Protein AF-A0A1F0RPH3-F1 (afdb_monomer)

Mean predicted aligned error: 4.58 Å

Sequence (130 aa):
MSYPLRTTGLHGLLFLVVTVSFILPVVFGTGALLPVPVAVVLSVLLGGATLVDASYHAFSPAQRPTRGLRAISALGAVALIAGWLVWLKVFRTVDLASAAPYRIGTFLLAVGAVLCVFSIAIALTHRRVR

Foldseek 3Di:
DDLLVVLLVLLVQLLVLLCQQPVVCVVVVHHRNDPLVVSLVSLLVSLVVQLVSLPVCLPPPVCVVCNVLSVLSNLLSVLSNQLSVLCVVCVVPPVCCVPPSVVSSNVSSVSSSVSSVVSNVVSVVVVVVD

pLDDT: mean 89.48, std 9.51, range [54.38, 97.88]

Structure (mmCIF, N/CA/C/O backbone):
data_AF-A0A1F0RPH3-F1
#
_entry.id   AF-A0A1F0RPH3-F1
#
loop_
_atom_site.group_PDB
_atom_site.id
_atom_site.type_symbol
_atom_site.label_atom_id
_atom_site.label_alt_id
_atom_site.label_comp_id
_atom_site.label_asym_id
_atom_site.label_entity_id
_atom_site.label_seq_id
_atom_site.pdbx_PDB_ins_code
_atom_site.Cartn_x
_atom_site.Cartn_y
_atom_site.Cartn_z
_atom_site.occupancy
_atom_site.B_iso_or_equiv
_atom_site.auth_seq_id
_atom_site.auth_comp_id
_atom_site.auth_asym_id
_atom_site.auth_atom_id
_atom_site.pdbx_PDB_model_num
ATOM 1 N N . MET A 1 1 ? -16.589 -8.523 11.277 1.00 77.25 1 MET A N 1
ATOM 2 C CA . MET A 1 1 ? -15.105 -8.587 11.223 1.00 77.25 1 MET A CA 1
ATOM 3 C C . MET A 1 1 ? -14.528 -7.306 11.822 1.00 77.25 1 MET A C 1
ATOM 5 O O . MET A 1 1 ? -15.009 -6.242 11.450 1.00 77.25 1 MET A O 1
ATOM 9 N N . SER A 1 2 ? -13.572 -7.368 12.758 1.00 89.38 2 SER A N 1
ATOM 10 C CA . SER A 1 2 ? -12.978 -6.164 13.374 1.00 89.38 2 SER A CA 1
ATOM 11 C C . SER A 1 2 ? -12.026 -5.440 12.411 1.00 89.38 2 SER A C 1
ATOM 13 O O . SER A 1 2 ? -11.505 -6.059 11.484 1.00 89.38 2 SER A O 1
ATOM 15 N N . TYR A 1 3 ? -11.798 -4.137 12.623 1.00 90.69 3 TYR A N 1
ATOM 16 C CA . TYR A 1 3 ? -10.888 -3.344 11.782 1.00 90.69 3 TYR A CA 1
ATOM 17 C C . TYR A 1 3 ? -9.471 -3.945 11.703 1.00 90.69 3 TYR A C 1
ATOM 19 O O . TYR A 1 3 ? -9.035 -4.198 10.585 1.00 90.69 3 TYR A O 1
ATOM 27 N N . PRO A 1 4 ? -8.797 -4.316 12.817 1.00 92.31 4 PRO A N 1
ATOM 28 C CA . PRO A 1 4 ? -7.469 -4.931 12.741 1.00 92.31 4 PRO A CA 1
ATOM 29 C C . PRO A 1 4 ? -7.434 -6.180 11.855 1.00 92.31 4 PRO A C 1
ATOM 31 O O . PRO A 1 4 ? -6.515 -6.357 11.070 1.00 92.31 4 PRO A O 1
ATOM 34 N N . LEU A 1 5 ? -8.477 -7.013 11.911 1.00 92.94 5 LEU A N 1
ATOM 35 C CA . LEU A 1 5 ? -8.576 -8.230 11.106 1.00 92.94 5 LEU A CA 1
ATOM 36 C C . LEU A 1 5 ? -8.663 -7.913 9.605 1.00 92.94 5 LEU A C 1
ATOM 38 O O . LEU A 1 5 ? -7.964 -8.531 8.805 1.00 92.94 5 LEU A O 1
ATOM 42 N N . ARG A 1 6 ? -9.488 -6.926 9.226 1.00 94.50 6 ARG A N 1
ATOM 43 C CA . ARG A 1 6 ? -9.591 -6.459 7.833 1.00 94.50 6 ARG A CA 1
ATOM 44 C C . ARG A 1 6 ? -8.287 -5.830 7.356 1.00 94.50 6 ARG A C 1
ATOM 46 O O . ARG A 1 6 ? -7.815 -6.182 6.281 1.00 94.50 6 ARG A O 1
ATOM 53 N N . THR A 1 7 ? -7.671 -4.983 8.180 1.00 94.50 7 THR A N 1
ATOM 54 C CA . THR A 1 7 ? -6.376 -4.354 7.892 1.00 94.50 7 THR A CA 1
ATOM 55 C C . THR A 1 7 ? -5.277 -5.393 7.681 1.00 94.50 7 THR A C 1
ATOM 57 O O . THR A 1 7 ? -4.529 -5.273 6.717 1.00 94.50 7 THR A O 1
ATOM 60 N N . THR A 1 8 ? -5.198 -6.441 8.512 1.00 95.81 8 THR A N 1
ATOM 61 C CA . THR A 1 8 ? -4.245 -7.544 8.306 1.00 95.81 8 THR A CA 1
ATOM 62 C C . THR A 1 8 ? -4.447 -8.212 6.947 1.00 95.81 8 THR A C 1
ATOM 64 O O . THR A 1 8 ? -3.470 -8.445 6.244 1.00 95.81 8 THR A O 1
ATOM 67 N N . GLY A 1 9 ? -5.694 -8.496 6.560 1.00 96.44 9 GLY A N 1
ATOM 68 C CA . GLY A 1 9 ? -5.994 -9.103 5.260 1.00 96.44 9 GLY A CA 1
ATOM 69 C C . GLY A 1 9 ? -5.611 -8.199 4.087 1.00 96.44 9 GLY A C 1
ATOM 70 O O . GLY A 1 9 ? -4.893 -8.628 3.188 1.00 96.44 9 GLY A O 1
ATOM 71 N N . LEU A 1 10 ? -6.036 -6.934 4.120 1.00 97.12 10 LEU A N 1
ATOM 72 C CA . LEU A 1 10 ? -5.775 -5.966 3.051 1.00 97.12 10 LEU A CA 1
ATOM 73 C C . LEU A 1 10 ? -4.279 -5.681 2.877 1.00 97.12 10 LEU A C 1
ATOM 75 O O . LEU A 1 10 ? -3.76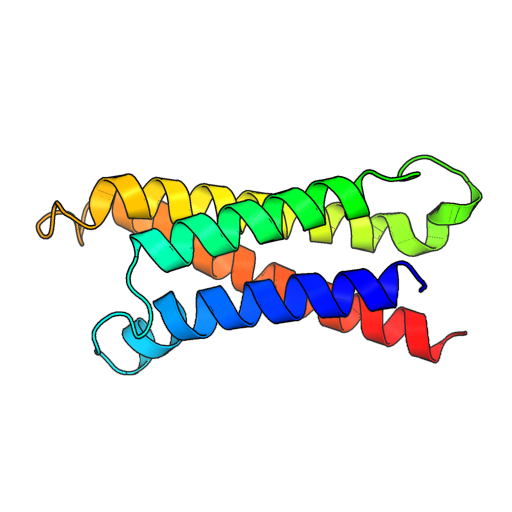6 -5.767 1.763 1.00 97.12 10 LEU A O 1
ATOM 79 N N . HIS A 1 11 ? -3.560 -5.409 3.970 1.00 97.69 11 HIS A N 1
ATOM 80 C CA . HIS A 1 11 ? -2.114 -5.175 3.912 1.00 97.69 11 HIS A CA 1
ATOM 81 C C . HIS A 1 11 ? -1.324 -6.445 3.623 1.00 97.69 11 HIS A C 1
ATOM 83 O O . HIS A 1 11 ? -0.287 -6.361 2.979 1.00 97.69 11 HIS A O 1
ATOM 89 N N . GLY A 1 12 ? -1.816 -7.618 4.031 1.00 97.44 12 GLY A N 1
ATOM 90 C CA . GLY A 1 12 ? -1.232 -8.902 3.641 1.00 97.44 12 GLY A CA 1
ATOM 91 C C . GLY A 1 12 ? -1.304 -9.129 2.131 1.00 97.44 12 GLY A C 1
ATOM 92 O O . GLY A 1 12 ? -0.304 -9.493 1.517 1.00 97.44 12 GLY A O 1
ATOM 93 N N . LEU A 1 13 ? -2.456 -8.844 1.516 1.00 97.62 13 LEU A N 1
ATOM 94 C CA . LEU A 1 13 ? -2.630 -8.930 0.064 1.00 97.62 13 LEU A CA 1
ATOM 95 C C . LEU A 1 13 ? -1.791 -7.882 -0.678 1.00 97.62 13 LEU A C 1
ATOM 97 O O . LEU A 1 13 ? -1.104 -8.227 -1.634 1.00 97.62 13 LEU A O 1
ATOM 101 N N . LEU A 1 14 ? -1.793 -6.624 -0.223 1.00 97.31 14 LEU A N 1
ATOM 102 C CA . LEU A 1 14 ? -0.944 -5.568 -0.789 1.00 97.31 14 LEU A CA 1
ATOM 103 C C . LEU A 1 14 ? 0.542 -5.933 -0.717 1.00 97.31 14 LEU A C 1
ATOM 105 O O . LEU A 1 14 ? 1.259 -5.803 -1.711 1.00 97.31 14 LEU A O 1
ATOM 109 N N . PHE A 1 15 ? 0.986 -6.435 0.437 1.00 97.56 15 PHE A N 1
ATOM 110 C CA . PHE A 1 15 ? 2.354 -6.894 0.636 1.00 97.56 15 PHE A CA 1
ATOM 111 C C . PHE A 1 15 ? 2.699 -8.055 -0.297 1.00 97.56 15 PHE A C 1
ATOM 113 O O . PHE A 1 15 ? 3.771 -8.061 -0.897 1.00 97.56 15 PHE A O 1
ATOM 120 N N . LEU A 1 16 ? 1.789 -9.015 -0.472 1.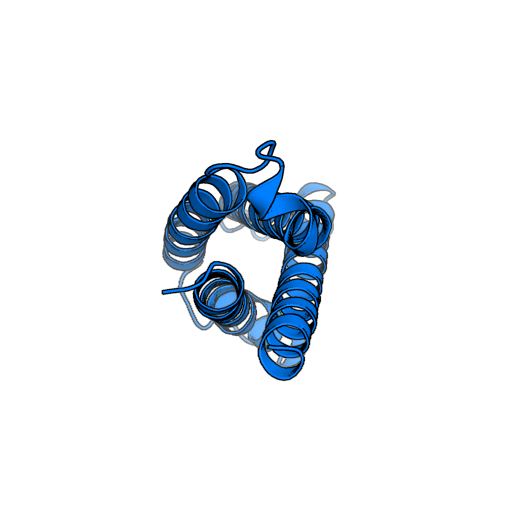00 96.62 16 LEU A N 1
ATOM 121 C CA . LEU A 1 16 ? 1.989 -10.126 -1.397 1.00 96.62 16 LEU A CA 1
ATOM 122 C C . LEU A 1 16 ? 2.140 -9.632 -2.841 1.00 96.62 16 LEU A C 1
ATOM 124 O O . LEU A 1 16 ? 3.080 -10.037 -3.526 1.00 96.62 16 LEU A O 1
ATOM 128 N N . VAL A 1 17 ? 1.266 -8.724 -3.287 1.00 95.56 17 VAL A N 1
ATOM 129 C CA . VAL A 1 17 ? 1.322 -8.158 -4.643 1.00 95.56 17 VAL A CA 1
ATOM 130 C C . VAL A 1 17 ? 2.654 -7.452 -4.880 1.00 95.56 17 VAL A C 1
ATOM 132 O O . VAL A 1 17 ? 3.324 -7.758 -5.867 1.00 95.56 17 VAL A O 1
ATOM 135 N N . VAL A 1 18 ? 3.085 -6.557 -3.983 1.00 94.94 18 VAL A N 1
ATOM 136 C CA . VAL A 1 18 ? 4.380 -5.870 -4.143 1.00 94.94 18 VAL A CA 1
ATOM 137 C C . VAL A 1 18 ? 5.561 -6.834 -4.009 1.00 94.94 18 VAL A C 1
ATOM 139 O O . VAL A 1 18 ? 6.550 -6.701 -4.723 1.00 94.94 18 VAL A O 1
ATOM 142 N N . THR A 1 19 ? 5.458 -7.865 -3.173 1.00 94.44 19 THR A N 1
ATOM 143 C CA . THR A 1 19 ? 6.537 -8.845 -3.006 1.00 94.44 19 THR A CA 1
ATOM 144 C C . THR A 1 19 ? 6.766 -9.649 -4.280 1.00 94.44 19 THR A C 1
ATOM 146 O O . THR A 1 19 ? 7.889 -9.716 -4.774 1.00 94.44 19 THR A O 1
ATOM 149 N N . VAL A 1 20 ? 5.700 -10.212 -4.846 1.00 93.25 20 VAL A N 1
ATOM 150 C CA . VAL A 1 20 ? 5.767 -11.052 -6.050 1.00 93.25 20 VAL A CA 1
ATOM 151 C C . VAL A 1 20 ? 6.096 -10.222 -7.291 1.00 93.25 20 VAL A C 1
ATOM 153 O O . VAL A 1 20 ? 6.886 -10.640 -8.133 1.00 93.25 20 VAL A O 1
ATOM 156 N N . SER A 1 21 ? 5.522 -9.025 -7.400 1.00 91.50 21 SER A N 1
ATOM 157 C CA . SER A 1 21 ? 5.650 -8.200 -8.607 1.00 91.50 21 SER A CA 1
ATOM 158 C C . SER A 1 21 ? 6.910 -7.336 -8.627 1.00 91.50 21 SER A C 1
ATOM 160 O O . SER A 1 21 ? 7.278 -6.843 -9.689 1.00 91.50 21 SER A O 1
ATOM 162 N N . PHE A 1 22 ? 7.544 -7.108 -7.473 1.00 90.19 22 PHE A N 1
ATOM 163 C CA . PHE A 1 22 ? 8.651 -6.161 -7.348 1.00 90.19 22 PHE A CA 1
ATOM 164 C C . PHE A 1 22 ? 9.803 -6.680 -6.476 1.00 90.19 22 PHE A C 1
ATOM 166 O O . PHE A 1 22 ? 10.917 -6.802 -6.975 1.00 90.19 22 PHE A O 1
ATOM 173 N N . ILE A 1 23 ? 9.563 -7.033 -5.208 1.00 90.88 23 ILE A N 1
ATOM 174 C CA . ILE A 1 23 ? 10.657 -7.357 -4.268 1.00 90.88 23 ILE A CA 1
ATOM 175 C C . ILE A 1 23 ? 11.434 -8.606 -4.703 1.00 90.88 23 ILE A C 1
ATOM 177 O O . ILE A 1 23 ? 12.653 -8.542 -4.833 1.00 90.88 23 ILE A O 1
ATOM 181 N N . LEU A 1 24 ? 10.751 -9.730 -4.947 1.00 91.06 24 LEU A N 1
ATOM 182 C CA . LEU A 1 24 ? 11.408 -10.974 -5.368 1.00 91.06 24 LEU A CA 1
ATOM 183 C C . LEU A 1 24 ? 12.156 -10.798 -6.703 1.00 91.06 24 LEU A C 1
ATOM 185 O O . LEU A 1 24 ? 13.334 -11.150 -6.741 1.00 91.06 24 LEU A O 1
ATOM 189 N N . PRO A 1 25 ? 11.557 -10.204 -7.756 1.00 87.75 25 PRO A N 1
ATOM 190 C CA . PRO A 1 25 ? 12.272 -9.887 -8.992 1.00 87.75 25 PRO A CA 1
ATOM 191 C C . PRO A 1 25 ? 13.572 -9.110 -8.785 1.00 87.75 25 PRO A C 1
ATOM 193 O O . PRO A 1 25 ? 14.611 -9.492 -9.318 1.00 87.75 25 PRO A O 1
ATOM 196 N N . VAL A 1 26 ? 13.539 -8.057 -7.963 1.00 85.44 26 VAL A N 1
ATOM 197 C CA . VAL A 1 26 ? 14.722 -7.234 -7.674 1.00 85.44 26 VAL A CA 1
ATOM 198 C C . VAL A 1 26 ? 15.787 -8.032 -6.920 1.00 85.44 26 VAL A C 1
ATOM 200 O O . VAL A 1 26 ? 16.964 -7.943 -7.255 1.00 85.44 26 VAL A O 1
ATOM 203 N N . VAL A 1 27 ? 15.386 -8.824 -5.923 1.00 87.62 27 VAL A N 1
ATOM 204 C CA . VAL A 1 27 ? 16.312 -9.613 -5.093 1.00 87.62 27 VAL A CA 1
ATOM 205 C C . VAL A 1 27 ? 16.979 -10.733 -5.893 1.00 87.62 27 VAL A C 1
ATOM 207 O O . VAL A 1 27 ? 18.169 -10.982 -5.718 1.00 87.62 27 VAL A O 1
ATOM 210 N N . PHE A 1 28 ? 16.229 -11.403 -6.768 1.00 88.81 28 PHE A N 1
ATOM 211 C CA . PHE A 1 28 ? 16.716 -12.557 -7.529 1.00 88.81 28 PHE A CA 1
ATOM 212 C C . PHE A 1 28 ? 17.210 -12.208 -8.937 1.00 88.81 28 PHE A C 1
ATOM 214 O O . PHE A 1 28 ? 17.632 -13.102 -9.667 1.00 88.81 28 PHE A O 1
ATOM 221 N N . GLY A 1 29 ? 17.167 -10.931 -9.330 1.00 82.56 29 GLY A N 1
ATOM 222 C CA . GLY A 1 29 ? 17.567 -10.492 -10.668 1.00 82.56 29 GLY A CA 1
ATOM 223 C C . GLY A 1 29 ? 16.686 -11.072 -11.777 1.00 82.56 29 GLY A C 1
ATOM 224 O O . GLY A 1 29 ? 17.173 -11.343 -12.873 1.00 82.56 29 GLY A O 1
ATOM 225 N N . THR A 1 30 ? 15.403 -11.306 -11.495 1.00 83.25 30 THR A N 1
ATOM 226 C CA . THR A 1 30 ? 14.448 -11.887 -12.446 1.00 83.25 30 THR A CA 1
ATOM 227 C C . THR A 1 30 ? 13.472 -10.839 -12.982 1.00 83.25 30 THR A C 1
ATOM 229 O O . THR A 1 30 ? 13.391 -9.710 -12.497 1.00 83.25 30 THR A O 1
ATOM 232 N N . GLY A 1 31 ? 12.716 -11.207 -14.019 1.00 78.38 31 GLY A N 1
ATOM 233 C CA . GLY A 1 31 ? 11.571 -10.415 -14.460 1.00 78.38 31 GLY A CA 1
ATOM 234 C C . GLY A 1 31 ? 10.440 -10.421 -13.426 1.00 78.38 31 GLY A C 1
ATOM 235 O O . GLY A 1 31 ? 10.356 -11.309 -12.578 1.00 78.38 31 GLY A O 1
ATOM 236 N N . ALA A 1 32 ? 9.540 -9.438 -13.515 1.00 79.94 32 ALA A N 1
ATOM 237 C CA . ALA A 1 32 ? 8.361 -9.382 -12.657 1.00 79.94 32 ALA A CA 1
ATOM 238 C C . ALA A 1 32 ? 7.533 -10.676 -12.775 1.00 79.94 32 ALA A C 1
ATOM 240 O O . ALA A 1 32 ? 7.134 -11.059 -13.874 1.00 79.94 32 ALA A O 1
ATOM 241 N N . LEU A 1 33 ? 7.252 -11.334 -11.642 1.00 86.69 33 LEU A N 1
ATOM 242 C CA . LEU A 1 33 ? 6.472 -12.583 -11.616 1.00 86.69 33 LEU A CA 1
ATOM 243 C C . LEU A 1 33 ? 4.983 -12.347 -11.925 1.00 86.69 33 LEU A C 1
ATOM 245 O O . LEU A 1 33 ? 4.255 -13.268 -12.282 1.00 86.69 33 LEU A O 1
ATOM 249 N N . LEU A 1 34 ? 4.541 -11.097 -11.792 1.00 87.88 34 LEU A N 1
ATOM 250 C CA . LEU A 1 34 ? 3.244 -10.595 -12.226 1.00 87.88 34 LEU A CA 1
ATOM 251 C C . LEU A 1 34 ? 3.474 -9.505 -13.280 1.00 87.88 34 LEU A C 1
ATOM 253 O O . LEU A 1 34 ? 4.316 -8.629 -13.061 1.00 87.88 34 LEU A O 1
ATOM 257 N N . PRO A 1 35 ? 2.714 -9.489 -14.391 1.00 88.81 35 PRO A N 1
ATOM 258 C CA . PRO A 1 35 ? 2.802 -8.404 -15.359 1.00 88.81 35 PRO A CA 1
ATOM 259 C C . PRO A 1 35 ? 2.543 -7.050 -14.688 1.00 88.81 35 PRO A C 1
ATOM 261 O O . PRO A 1 35 ? 1.564 -6.899 -13.956 1.00 88.81 35 PRO A O 1
ATOM 264 N N . VAL A 1 36 ? 3.376 -6.044 -14.979 1.00 86.81 36 VAL A N 1
ATOM 265 C CA . VAL A 1 36 ? 3.280 -4.711 -14.350 1.00 86.81 36 VAL A CA 1
ATOM 266 C C . VAL A 1 36 ? 1.865 -4.115 -14.422 1.00 86.81 36 VAL A C 1
ATOM 268 O O . VAL A 1 36 ? 1.376 -3.679 -13.383 1.00 86.81 36 VAL A O 1
ATOM 271 N N . PRO A 1 37 ? 1.136 -4.145 -15.560 1.00 90.25 37 PRO A N 1
ATOM 272 C CA . PRO A 1 37 ? -0.235 -3.628 -15.600 1.00 90.25 37 PRO A CA 1
ATOM 273 C C . PRO A 1 37 ? -1.185 -4.334 -14.623 1.00 90.25 37 PRO A C 1
ATOM 275 O O . PRO A 1 37 ? -2.037 -3.689 -14.017 1.00 90.25 37 PRO A O 1
ATOM 278 N N . VAL A 1 38 ? -1.016 -5.645 -14.428 1.00 92.69 38 VAL A N 1
ATOM 279 C CA . VAL A 1 38 ? -1.822 -6.435 -13.487 1.00 92.69 38 VAL A CA 1
ATOM 280 C C . VAL A 1 38 ? -1.482 -6.049 -12.048 1.00 92.69 38 VAL A C 1
ATOM 282 O O . VAL A 1 38 ? -2.386 -5.788 -11.256 1.00 92.69 38 VAL A O 1
ATOM 285 N N . ALA A 1 39 ? -0.190 -5.944 -11.721 1.00 91.88 39 ALA A N 1
ATOM 286 C CA . ALA A 1 39 ? 0.272 -5.518 -10.399 1.00 91.88 39 ALA A CA 1
ATOM 287 C C . ALA A 1 39 ? -0.225 -4.110 -10.036 1.00 91.88 39 ALA A C 1
ATOM 289 O O . ALA A 1 39 ? -0.638 -3.870 -8.898 1.00 91.88 39 ALA A O 1
ATOM 290 N N . VAL A 1 40 ? -0.252 -3.201 -11.015 1.00 93.00 40 VAL A N 1
ATOM 291 C CA . VAL A 1 40 ? -0.791 -1.844 -10.864 1.00 93.00 40 VAL A CA 1
ATOM 292 C C . VAL A 1 40 ? -2.285 -1.890 -10.561 1.00 93.00 40 VAL A C 1
ATOM 294 O O . VAL A 1 40 ? -2.707 -1.332 -9.551 1.00 93.00 40 VAL A O 1
ATOM 297 N N . VAL A 1 41 ? -3.085 -2.572 -11.388 1.00 95.25 41 VAL A N 1
ATOM 298 C CA . VAL A 1 41 ? -4.545 -2.649 -11.198 1.00 95.25 41 VAL A CA 1
ATOM 299 C C . VAL A 1 41 ? -4.886 -3.253 -9.837 1.00 95.25 41 VAL A C 1
ATOM 301 O O . VAL A 1 41 ? -5.664 -2.665 -9.086 1.00 95.25 41 VAL A O 1
ATOM 304 N N . LEU A 1 42 ? -4.264 -4.379 -9.477 1.00 95.25 42 LEU A N 1
ATOM 305 C CA . LEU A 1 42 ? -4.487 -5.021 -8.180 1.00 95.25 42 LEU A CA 1
ATOM 306 C C . LEU A 1 42 ? -4.119 -4.098 -7.016 1.00 95.25 42 LEU A C 1
ATOM 308 O O . LEU A 1 42 ? -4.896 -3.967 -6.071 1.00 95.25 42 LEU A O 1
ATOM 312 N N . SER A 1 43 ? -2.974 -3.420 -7.094 1.00 93.94 43 SER A N 1
ATOM 313 C CA . SER A 1 43 ? -2.532 -2.512 -6.032 1.00 93.94 43 SER A CA 1
ATOM 314 C C . SER A 1 43 ? -3.416 -1.277 -5.906 1.00 93.94 43 SER A C 1
ATOM 316 O O . SER A 1 43 ? -3.664 -0.824 -4.792 1.00 93.94 43 SER A O 1
ATOM 318 N N . VAL A 1 44 ? -3.936 -0.752 -7.018 1.00 95.88 44 VAL A N 1
ATOM 319 C CA . VAL A 1 44 ? -4.885 0.368 -7.005 1.00 95.88 44 VAL A CA 1
ATOM 320 C C . VAL A 1 44 ? -6.208 -0.049 -6.371 1.00 95.88 44 VAL A C 1
ATOM 322 O O . VAL A 1 44 ? -6.716 0.666 -5.510 1.00 95.88 44 VAL A O 1
ATOM 325 N N . LEU A 1 45 ? -6.743 -1.217 -6.732 1.00 97.50 45 LEU A N 1
ATOM 326 C CA . LEU A 1 45 ? -7.998 -1.718 -6.165 1.00 97.50 45 LEU A CA 1
ATOM 327 C C . LEU A 1 45 ? -7.862 -2.017 -4.666 1.00 97.50 45 LEU A C 1
ATOM 329 O O . LEU A 1 45 ? -8.668 -1.545 -3.861 1.00 97.50 45 LEU A O 1
ATOM 333 N N . LEU A 1 46 ? -6.819 -2.752 -4.275 1.00 97.50 46 LEU A N 1
ATOM 334 C CA . LEU A 1 46 ? -6.553 -3.080 -2.872 1.00 97.50 46 LEU A CA 1
ATOM 335 C C . LEU A 1 46 ? -6.197 -1.835 -2.052 1.00 97.50 46 LEU A C 1
ATOM 337 O O . LEU A 1 46 ? -6.657 -1.688 -0.918 1.00 97.50 46 LEU A O 1
ATOM 341 N N . GLY A 1 47 ? -5.415 -0.916 -2.619 1.00 96.69 47 GLY A N 1
ATOM 342 C CA . GLY A 1 47 ? -5.071 0.354 -1.992 1.00 96.69 47 GLY A CA 1
ATOM 343 C C . GLY A 1 47 ? -6.310 1.223 -1.788 1.00 96.69 47 GLY A C 1
ATOM 344 O O . GLY A 1 47 ? -6.533 1.721 -0.689 1.00 96.69 47 GLY A O 1
ATOM 345 N N . GLY A 1 48 ? -7.178 1.323 -2.797 1.00 97.44 48 GLY A N 1
ATOM 346 C CA . GLY A 1 48 ? -8.463 2.017 -2.700 1.00 97.44 48 GLY A CA 1
ATOM 347 C C . GLY A 1 48 ? -9.366 1.422 -1.618 1.00 97.44 48 GLY A C 1
ATOM 348 O O . GLY A 1 48 ? -9.870 2.152 -0.765 1.00 97.44 48 GLY A O 1
ATOM 349 N N . ALA A 1 49 ? -9.500 0.094 -1.576 1.00 97.38 49 ALA A N 1
ATOM 350 C CA . ALA A 1 49 ? -10.242 -0.591 -0.517 1.00 97.38 49 ALA A CA 1
ATOM 351 C C . ALA A 1 49 ? -9.649 -0.316 0.877 1.00 97.38 49 ALA A C 1
ATOM 353 O O . ALA A 1 49 ? -10.386 -0.086 1.836 1.00 97.38 49 ALA A O 1
ATOM 354 N N . THR A 1 50 ? -8.320 -0.272 0.981 1.00 97.25 50 THR A N 1
ATOM 355 C CA . THR A 1 50 ? -7.607 0.063 2.222 1.00 97.25 50 THR A CA 1
ATOM 356 C C . THR A 1 50 ? -7.871 1.500 2.661 1.00 97.25 50 THR A C 1
ATOM 358 O O . THR A 1 50 ? -8.100 1.740 3.846 1.00 97.25 50 THR A O 1
ATOM 361 N N . LEU A 1 51 ? -7.911 2.453 1.726 1.00 97.19 51 LEU A N 1
ATOM 362 C CA . LEU A 1 51 ? -8.247 3.849 2.014 1.00 97.19 51 LEU A CA 1
ATOM 363 C C . LEU A 1 51 ? -9.686 3.999 2.509 1.00 97.19 51 LEU A C 1
ATOM 365 O O . LEU A 1 51 ? -9.923 4.716 3.485 1.00 97.19 51 LEU A O 1
ATOM 369 N N . VAL A 1 52 ? -10.635 3.296 1.889 1.00 96.56 52 VAL A N 1
ATOM 370 C CA . VAL A 1 52 ? -12.035 3.273 2.334 1.00 96.56 52 VAL A CA 1
ATOM 371 C C . VAL A 1 52 ? -12.143 2.681 3.742 1.00 96.56 52 VAL A C 1
ATOM 373 O O . VAL A 1 52 ? -12.738 3.304 4.624 1.00 96.56 52 VAL A O 1
ATOM 376 N N . ASP A 1 53 ? -11.519 1.526 3.995 1.00 94.19 53 ASP A N 1
ATOM 377 C CA . ASP A 1 53 ? -11.552 0.871 5.310 1.00 94.19 53 ASP A CA 1
ATOM 378 C C . ASP A 1 53 ? -10.900 1.731 6.407 1.00 94.19 53 ASP A C 1
ATOM 380 O O . ASP A 1 53 ? -11.448 1.866 7.508 1.00 94.19 53 ASP A O 1
ATOM 384 N N . ALA A 1 54 ? -9.766 2.371 6.099 1.00 93.56 54 ALA A N 1
ATOM 385 C CA . ALA A 1 54 ? -9.064 3.268 7.013 1.00 93.56 54 ALA A CA 1
ATOM 386 C C . ALA A 1 54 ? -9.892 4.519 7.345 1.00 93.56 54 ALA A C 1
ATOM 388 O O . ALA A 1 54 ? -9.933 4.922 8.513 1.00 93.56 54 ALA A O 1
ATOM 389 N N . SER A 1 55 ? -10.590 5.079 6.354 1.00 92.56 55 SER A N 1
ATOM 390 C CA . SER A 1 55 ? -11.417 6.287 6.492 1.00 92.56 55 SER A CA 1
ATOM 391 C C . SER A 1 55 ? -12.731 6.033 7.235 1.00 92.56 55 SER A C 1
ATOM 393 O O . SER A 1 55 ? -13.242 6.921 7.923 1.00 92.56 55 SER A O 1
ATOM 395 N N . TYR A 1 56 ? -13.273 4.815 7.152 1.00 89.94 56 TYR A N 1
ATOM 396 C CA . TYR A 1 56 ? -14.559 4.472 7.753 1.00 89.94 56 TYR A CA 1
ATOM 397 C C . TYR A 1 56 ? -14.551 4.639 9.283 1.00 89.94 56 TYR A C 1
ATOM 399 O O . TYR A 1 56 ? -13.883 3.896 10.008 1.00 89.94 56 TYR A O 1
ATOM 407 N N . HIS A 1 57 ? -15.318 5.617 9.782 1.00 84.31 57 HIS A N 1
ATOM 408 C CA . HIS A 1 57 ? -15.379 6.024 11.197 1.00 84.31 57 HIS A CA 1
ATOM 409 C C . HIS A 1 57 ? -14.044 6.477 11.803 1.00 84.31 57 HIS A C 1
ATOM 411 O O . HIS A 1 57 ? -13.900 6.467 13.031 1.00 84.31 57 HIS A O 1
ATOM 417 N N . ALA A 1 58 ? -13.080 6.912 10.982 1.00 82.88 58 ALA A N 1
ATOM 418 C CA . ALA A 1 58 ? -11.727 7.263 11.427 1.00 82.88 58 ALA A CA 1
ATOM 419 C C . ALA A 1 58 ? -11.700 8.273 12.591 1.00 82.88 58 ALA A C 1
ATOM 421 O O . ALA A 1 58 ? -10.904 8.145 13.526 1.00 82.88 58 ALA A O 1
ATOM 422 N N . PHE A 1 59 ? -12.618 9.243 12.581 1.00 83.06 59 PHE A N 1
ATOM 423 C CA . PHE A 1 59 ? -12.694 10.294 13.597 1.00 83.06 59 PHE A CA 1
ATOM 424 C C . PHE A 1 59 ? -13.646 9.989 14.757 1.00 83.06 59 PHE A C 1
ATOM 426 O O . PHE A 1 59 ? -13.668 10.736 15.735 1.00 83.06 59 PHE A O 1
ATOM 433 N N . SER A 1 60 ? -14.376 8.876 14.729 1.00 87.19 60 SER A N 1
ATOM 434 C CA . SER A 1 60 ? -15.288 8.531 15.823 1.00 87.19 60 SER A CA 1
ATOM 435 C C . SER A 1 60 ? -14.528 8.242 17.138 1.00 87.19 60 SER A C 1
ATOM 437 O O . SER A 1 60 ? -13.427 7.672 17.109 1.00 87.19 60 SER A O 1
ATOM 439 N N . PRO A 1 61 ? -15.081 8.604 18.314 1.00 87.25 61 PRO A N 1
ATOM 440 C CA . PRO A 1 61 ? -14.447 8.322 19.605 1.00 87.25 61 PRO A CA 1
ATOM 441 C C . PRO A 1 61 ? -14.212 6.827 19.852 1.00 87.25 61 PRO A C 1
ATOM 443 O O . PRO A 1 61 ? -13.156 6.445 20.353 1.00 87.25 61 PRO A O 1
ATOM 446 N N . ALA A 1 62 ? -15.148 5.977 19.418 1.00 85.50 62 ALA A N 1
ATOM 447 C CA . ALA A 1 62 ? -15.073 4.522 19.559 1.00 85.50 62 ALA A CA 1
ATOM 448 C C . ALA A 1 62 ? -13.874 3.891 18.823 1.00 85.50 62 ALA A C 1
ATOM 450 O O . ALA A 1 62 ? -13.438 2.794 19.168 1.00 85.50 62 ALA A O 1
ATOM 451 N N . GLN A 1 63 ? -13.318 4.578 17.819 1.00 85.50 63 GLN A N 1
ATOM 452 C CA . GLN A 1 63 ? -12.198 4.084 17.014 1.00 85.50 63 GLN A CA 1
ATOM 453 C C . GLN A 1 63 ? -10.839 4.641 17.459 1.00 85.50 63 GLN A C 1
ATOM 455 O O . GLN A 1 63 ? -9.824 4.248 16.876 1.00 85.50 63 GLN A O 1
ATOM 460 N N . ARG A 1 64 ? -10.784 5.487 18.506 1.00 86.00 64 ARG A N 1
ATOM 461 C CA . ARG A 1 64 ? -9.533 6.035 19.078 1.00 86.00 64 ARG A CA 1
ATOM 462 C C . ARG A 1 64 ? -8.421 4.987 19.248 1.00 86.00 64 ARG A C 1
ATOM 464 O O . ARG A 1 64 ? -7.315 5.283 18.800 1.00 86.00 64 ARG A O 1
ATOM 471 N N . PRO A 1 65 ? -8.684 3.762 19.757 1.00 87.81 65 PRO A N 1
ATOM 472 C CA . PRO A 1 65 ? -7.638 2.748 19.921 1.00 87.81 65 PRO A CA 1
ATOM 473 C C . PRO A 1 65 ? -6.964 2.313 18.613 1.00 87.81 65 PRO A C 1
ATOM 475 O O . PRO A 1 65 ? -5.860 1.794 18.650 1.00 87.81 65 PRO A O 1
ATOM 478 N N . THR A 1 66 ? -7.614 2.509 17.460 1.00 91.06 66 THR A N 1
ATOM 479 C CA . THR A 1 66 ? -7.115 2.081 16.137 1.00 91.06 66 THR A CA 1
ATOM 480 C C . THR A 1 66 ? -6.696 3.242 15.234 1.00 91.06 66 THR A C 1
ATOM 482 O O . THR A 1 66 ? -6.314 3.013 14.089 1.00 91.06 66 THR A O 1
ATOM 485 N N . ARG A 1 67 ? -6.750 4.495 15.711 1.00 90.31 67 ARG A N 1
ATOM 486 C CA . ARG A 1 67 ? -6.459 5.681 14.881 1.00 90.31 67 ARG A CA 1
ATOM 487 C C . ARG A 1 67 ? -5.049 5.675 14.296 1.00 90.31 67 ARG A C 1
ATOM 489 O O . ARG A 1 67 ? -4.898 5.966 13.115 1.00 90.31 67 ARG A O 1
ATOM 496 N N . GLY A 1 68 ? -4.043 5.302 15.089 1.00 91.62 68 GLY A N 1
ATOM 497 C CA . GLY A 1 68 ? -2.662 5.191 14.607 1.00 91.62 68 GLY A CA 1
ATOM 498 C C . GLY A 1 68 ? -2.534 4.168 13.475 1.00 91.62 68 GLY A C 1
ATOM 499 O O . GLY A 1 68 ? -1.998 4.479 12.415 1.00 91.62 68 GLY A O 1
ATOM 500 N N . LEU A 1 69 ? -3.136 2.986 13.653 1.00 94.06 69 LEU A N 1
ATOM 501 C CA . LEU A 1 69 ? -3.187 1.955 12.616 1.00 94.06 69 LEU A CA 1
ATOM 502 C C . LEU A 1 69 ? -3.898 2.447 11.346 1.00 94.06 69 LEU A C 1
ATOM 504 O O . LEU A 1 69 ? -3.456 2.135 10.250 1.00 94.06 69 LEU A O 1
ATOM 508 N N . ARG A 1 70 ? -4.977 3.228 11.466 1.00 94.88 70 ARG A N 1
ATOM 509 C CA . ARG A 1 70 ? -5.686 3.826 10.317 1.00 94.88 70 ARG A CA 1
ATOM 510 C C . ARG A 1 70 ? -4.823 4.813 9.543 1.00 94.88 70 ARG A C 1
ATOM 512 O O . ARG A 1 70 ? -4.797 4.745 8.319 1.00 94.88 70 ARG A O 1
ATOM 519 N N . ALA A 1 71 ? -4.093 5.677 10.242 1.00 94.12 71 ALA A N 1
ATOM 520 C CA . ALA A 1 71 ? -3.199 6.641 9.608 1.00 94.12 71 ALA A CA 1
ATOM 521 C C . ALA A 1 71 ? -2.067 5.942 8.838 1.00 94.12 71 ALA A C 1
ATOM 523 O O . ALA A 1 71 ? -1.861 6.218 7.659 1.00 94.12 71 ALA A O 1
ATOM 524 N N . ILE A 1 72 ? -1.385 4.985 9.475 1.00 95.69 72 ILE A N 1
ATOM 525 C CA . ILE A 1 72 ? -0.293 4.221 8.848 1.00 95.69 72 ILE A CA 1
ATOM 5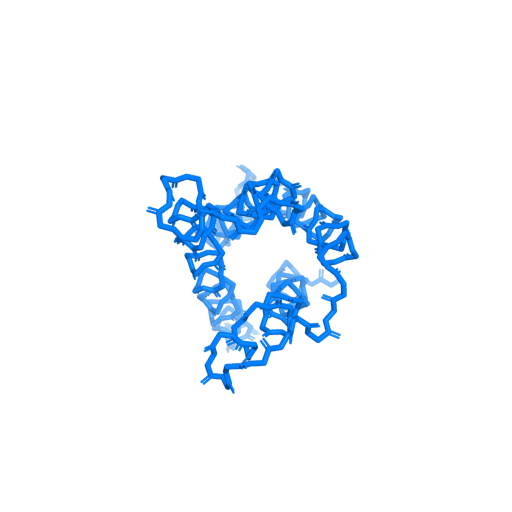26 C C . ILE A 1 72 ? -0.822 3.369 7.686 1.00 95.69 72 ILE A C 1
ATOM 528 O O . ILE A 1 72 ? -0.209 3.334 6.622 1.00 95.69 72 ILE A O 1
ATOM 532 N N . SER A 1 73 ? -1.989 2.744 7.862 1.00 95.75 73 SER A N 1
ATOM 533 C CA . SER A 1 73 ? -2.671 1.965 6.824 1.00 95.75 73 SER A CA 1
ATOM 534 C C . SER A 1 73 ? -2.952 2.808 5.577 1.00 95.75 73 SER A C 1
ATOM 536 O O . SER A 1 73 ? -2.624 2.394 4.463 1.00 95.75 73 SER A O 1
ATOM 538 N N . ALA A 1 74 ? -3.494 4.017 5.761 1.00 96.44 74 ALA A N 1
ATOM 539 C CA . ALA A 1 74 ? -3.756 4.943 4.666 1.00 96.44 74 ALA A CA 1
ATOM 540 C C . ALA A 1 74 ? -2.460 5.399 3.976 1.00 96.44 74 ALA A C 1
ATOM 542 O O . ALA A 1 74 ? -2.385 5.374 2.750 1.00 96.44 74 ALA A O 1
ATOM 543 N N . LEU A 1 75 ? -1.422 5.750 4.744 1.00 97.12 75 LEU A N 1
ATOM 544 C CA . LEU A 1 75 ? -0.119 6.139 4.192 1.00 97.12 75 LEU A CA 1
ATOM 545 C C . LEU A 1 75 ? 0.517 5.014 3.365 1.00 97.12 75 LEU A C 1
ATOM 547 O O . LEU A 1 75 ? 0.999 5.268 2.263 1.00 97.12 75 LEU A O 1
ATOM 551 N N . GLY A 1 76 ? 0.470 3.773 3.857 1.00 96.31 76 GLY A N 1
ATOM 552 C CA . GLY A 1 76 ? 0.968 2.604 3.128 1.00 96.31 76 GLY A CA 1
ATOM 553 C C . GLY A 1 76 ? 0.224 2.378 1.813 1.00 96.31 76 GLY A C 1
ATOM 554 O O . GLY A 1 76 ? 0.853 2.172 0.776 1.00 96.31 76 GLY A O 1
ATOM 555 N N . ALA A 1 77 ? -1.106 2.500 1.832 1.00 96.62 77 ALA A N 1
ATOM 556 C CA . ALA A 1 77 ? -1.927 2.384 0.630 1.00 96.62 77 ALA A CA 1
ATOM 557 C C . ALA A 1 77 ? -1.602 3.473 -0.405 1.00 96.62 77 ALA A C 1
ATOM 559 O O . ALA A 1 77 ? -1.410 3.157 -1.579 1.00 96.62 77 ALA A O 1
ATOM 560 N N . VAL A 1 78 ? -1.479 4.739 0.017 1.00 97.88 78 VAL A N 1
ATOM 561 C CA . VAL A 1 78 ? -1.099 5.845 -0.881 1.00 97.88 78 VAL A CA 1
ATOM 562 C C . VAL A 1 78 ? 0.288 5.619 -1.476 1.00 97.88 78 VAL A C 1
ATOM 564 O O . VAL A 1 78 ? 0.456 5.783 -2.684 1.00 97.88 78 VAL A O 1
ATOM 567 N N . ALA A 1 79 ? 1.267 5.216 -0.661 1.00 97.50 79 ALA A N 1
ATOM 568 C CA . ALA A 1 79 ? 2.626 4.958 -1.129 1.00 97.50 79 ALA A CA 1
ATOM 569 C C . ALA A 1 79 ? 2.658 3.864 -2.207 1.00 97.50 79 ALA A C 1
ATOM 571 O O . ALA A 1 79 ? 3.278 4.057 -3.252 1.00 97.50 79 ALA A O 1
ATOM 572 N N . LEU A 1 80 ? 1.931 2.757 -2.008 1.00 96.50 80 LEU A N 1
ATOM 573 C CA . LEU A 1 80 ? 1.849 1.683 -3.002 1.00 96.50 80 LEU A CA 1
ATOM 574 C C . LEU A 1 80 ? 1.146 2.123 -4.285 1.00 96.50 80 LEU A C 1
ATOM 576 O O . LEU A 1 80 ? 1.657 1.852 -5.370 1.00 96.50 80 LEU A O 1
ATOM 580 N N . ILE A 1 81 ? 0.015 2.827 -4.183 1.00 96.75 81 ILE A N 1
ATOM 581 C CA . ILE A 1 81 ? -0.689 3.364 -5.357 1.00 96.75 81 ILE A CA 1
ATOM 582 C C . ILE A 1 81 ? 0.250 4.273 -6.153 1.00 96.75 81 ILE A C 1
ATOM 584 O O . ILE A 1 81 ? 0.435 4.078 -7.353 1.00 96.75 81 ILE A O 1
ATOM 588 N N . ALA A 1 82 ? 0.879 5.240 -5.485 1.00 95.81 82 ALA A N 1
ATOM 589 C CA . ALA A 1 82 ? 1.772 6.191 -6.128 1.00 95.81 82 ALA A CA 1
ATOM 590 C C . ALA A 1 82 ? 2.986 5.494 -6.766 1.00 95.81 82 ALA A C 1
ATOM 592 O O . ALA A 1 82 ? 3.308 5.770 -7.922 1.00 95.81 82 ALA A O 1
ATOM 593 N N . GLY A 1 83 ? 3.618 4.553 -6.058 1.00 94.19 83 GLY A N 1
ATOM 594 C CA . GLY A 1 83 ? 4.748 3.781 -6.577 1.00 94.19 83 GLY A CA 1
ATOM 595 C C . GLY A 1 83 ? 4.391 3.012 -7.847 1.00 94.19 83 GLY A C 1
ATOM 596 O O . GLY A 1 83 ? 5.106 3.104 -8.845 1.00 94.19 83 GLY A O 1
ATOM 597 N N . TRP A 1 84 ? 3.244 2.330 -7.854 1.00 93.81 84 TRP A N 1
ATOM 598 C CA . TRP A 1 84 ? 2.774 1.586 -9.022 1.00 93.81 84 TRP A CA 1
ATOM 599 C C . TRP A 1 84 ? 2.379 2.481 -10.197 1.00 93.81 84 TRP A C 1
ATOM 601 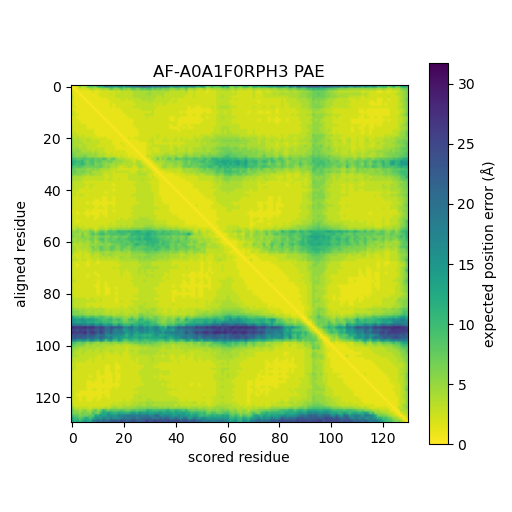O O . TRP A 1 84 ? 2.698 2.151 -11.337 1.00 93.81 84 TRP A O 1
ATOM 611 N N . LEU A 1 85 ? 1.750 3.632 -9.952 1.00 92.25 85 LEU A N 1
ATOM 612 C CA . LEU A 1 85 ? 1.435 4.592 -11.016 1.00 92.25 85 LEU A CA 1
ATOM 613 C C . LEU A 1 85 ? 2.702 5.166 -11.665 1.00 92.25 85 LEU A C 1
ATOM 615 O O . LEU A 1 85 ? 2.754 5.317 -12.887 1.00 92.25 85 LEU A O 1
ATOM 619 N N . VAL A 1 86 ? 3.745 5.435 -10.874 1.00 90.81 86 VAL A N 1
ATOM 620 C CA . VAL A 1 86 ? 5.052 5.839 -11.410 1.00 90.81 86 VAL A CA 1
ATOM 621 C C . VAL A 1 86 ? 5.660 4.707 -12.241 1.00 90.81 86 VAL A C 1
ATOM 623 O O . VAL A 1 86 ? 6.118 4.949 -13.356 1.00 90.81 86 VAL A O 1
ATOM 626 N N . TRP A 1 87 ? 5.594 3.463 -11.763 1.00 87.81 87 TRP A N 1
ATOM 627 C CA . TRP A 1 87 ? 6.061 2.297 -12.518 1.00 87.81 87 TRP A CA 1
ATOM 628 C C . TRP A 1 87 ? 5.296 2.076 -13.826 1.00 87.81 87 TRP A C 1
ATOM 630 O O . TRP A 1 87 ? 5.918 1.766 -14.842 1.00 87.81 87 TRP A O 1
ATOM 640 N N . LEU A 1 88 ? 3.983 2.321 -13.858 1.00 88.12 88 LEU A N 1
ATOM 641 C CA . LEU A 1 88 ? 3.182 2.264 -15.086 1.00 88.12 88 LEU A CA 1
ATOM 642 C C . LEU A 1 88 ? 3.662 3.279 -16.140 1.00 88.12 88 LEU A C 1
ATOM 644 O O . LEU A 1 88 ? 3.550 3.038 -17.339 1.00 88.12 88 LEU A O 1
ATOM 648 N N . LYS A 1 89 ? 4.230 4.409 -15.719 1.00 84.06 89 LYS A N 1
ATOM 649 C CA . LYS A 1 89 ? 4.802 5.386 -16.651 1.00 84.06 89 LYS A CA 1
ATOM 650 C C . LYS A 1 89 ? 6.143 4.926 -17.235 1.00 84.06 89 LYS A C 1
ATOM 652 O O . LYS A 1 89 ? 6.471 5.311 -18.351 1.00 84.06 89 LYS A O 1
ATOM 657 N N . VAL A 1 90 ? 6.907 4.123 -16.491 1.00 83.00 90 VAL A N 1
ATOM 658 C CA . VAL A 1 90 ? 8.307 3.789 -16.815 1.00 83.00 90 VAL A CA 1
ATOM 659 C C . VAL A 1 90 ? 8.470 2.383 -17.413 1.00 83.00 90 VAL A C 1
ATOM 661 O O . VAL A 1 90 ? 9.425 2.141 -18.142 1.00 83.00 90 VAL A O 1
ATOM 664 N N . PHE A 1 91 ? 7.547 1.441 -17.178 1.00 75.56 91 PHE A N 1
ATOM 665 C CA . PHE A 1 91 ? 7.759 0.022 -17.531 1.00 75.56 91 PHE A CA 1
ATOM 666 C C . PHE A 1 91 ? 7.923 -0.278 -19.031 1.00 75.56 91 PHE A C 1
ATOM 668 O O . PHE A 1 91 ? 8.435 -1.338 -19.376 1.00 75.56 91 PHE A O 1
ATOM 675 N N . ARG A 1 92 ? 7.490 0.619 -19.928 1.00 71.56 92 ARG A N 1
ATOM 676 C CA . ARG A 1 92 ? 7.705 0.491 -21.387 1.00 71.56 92 ARG A CA 1
ATOM 677 C C . ARG A 1 92 ? 8.892 1.303 -21.901 1.00 71.56 92 ARG A C 1
ATOM 679 O O . ARG A 1 92 ? 9.166 1.290 -23.094 1.00 71.56 92 ARG A O 1
ATOM 686 N N . THR A 1 93 ? 9.585 2.008 -21.017 1.00 69.06 93 THR A N 1
ATOM 687 C CA . THR A 1 93 ? 10.713 2.880 -21.344 1.00 69.06 93 THR A CA 1
ATOM 688 C C . THR A 1 93 ? 11.938 2.373 -20.585 1.00 69.06 93 THR A C 1
ATOM 690 O O . THR A 1 93 ? 12.288 2.883 -19.521 1.00 69.06 93 THR A O 1
ATOM 693 N N . VAL A 1 94 ? 12.527 1.293 -21.105 1.00 56.97 94 VAL A N 1
ATOM 694 C CA . VAL A 1 94 ? 13.543 0.459 -20.432 1.00 56.97 94 VAL A CA 1
ATOM 695 C C . VAL A 1 94 ? 14.845 1.225 -20.137 1.00 56.97 94 VAL A C 1
ATOM 697 O O . VAL A 1 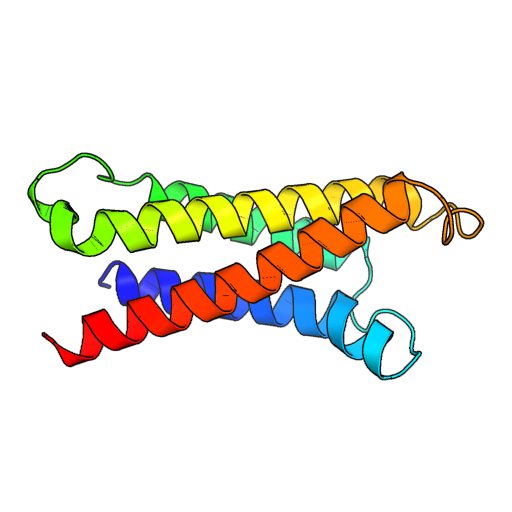94 ? 15.516 0.930 -19.152 1.00 56.97 94 VAL A O 1
ATOM 700 N N . ASP A 1 95 ? 15.139 2.295 -20.880 1.00 58.53 95 ASP A N 1
ATOM 701 C CA . ASP A 1 95 ? 16.350 3.113 -20.696 1.00 58.53 95 ASP A CA 1
ATOM 702 C C . ASP A 1 95 ? 16.319 4.050 -19.468 1.00 58.53 95 ASP A C 1
ATOM 704 O O . ASP A 1 95 ? 17.286 4.760 -19.192 1.00 58.53 95 ASP A O 1
ATOM 708 N N . LEU A 1 96 ? 15.231 4.063 -18.687 1.00 60.84 96 LEU A N 1
ATOM 709 C CA . LEU A 1 96 ? 15.068 4.961 -17.533 1.00 60.84 96 LEU A CA 1
ATOM 710 C C . LEU A 1 96 ? 15.508 4.371 -16.183 1.00 60.84 96 LEU A C 1
ATOM 712 O O . LEU A 1 96 ? 15.274 5.008 -15.154 1.00 60.84 96 LEU A O 1
ATOM 716 N N . ALA A 1 97 ? 16.169 3.211 -16.140 1.00 62.06 97 ALA A N 1
ATOM 717 C CA . ALA A 1 97 ? 16.582 2.573 -14.879 1.00 62.06 97 ALA A CA 1
ATOM 718 C C . ALA A 1 97 ? 17.470 3.467 -13.977 1.00 62.06 97 ALA A C 1
ATOM 720 O O . ALA A 1 97 ? 17.507 3.294 -12.761 1.00 62.06 97 ALA A O 1
ATOM 721 N N . SER A 1 98 ? 18.152 4.473 -14.536 1.00 63.53 98 SER A N 1
ATOM 722 C CA . SER A 1 98 ? 18.944 5.455 -13.777 1.00 63.53 98 SER A CA 1
ATOM 723 C C . SER A 1 98 ? 18.212 6.778 -13.496 1.00 63.53 98 SER A C 1
ATOM 725 O O . SER A 1 98 ? 18.695 7.585 -12.688 1.00 63.53 98 SER A O 1
ATOM 727 N N . ALA A 1 99 ? 17.046 6.994 -14.113 1.00 77.44 99 ALA A N 1
ATOM 728 C CA . ALA A 1 99 ? 16.308 8.251 -14.105 1.00 77.44 99 ALA A CA 1
ATOM 729 C C . ALA A 1 99 ? 15.506 8.463 -12.809 1.00 77.44 99 ALA A C 1
ATOM 731 O O . ALA A 1 99 ? 15.089 7.522 -12.131 1.00 77.44 99 ALA A O 1
ATOM 732 N N . ALA A 1 100 ? 15.241 9.729 -12.472 1.00 83.19 100 ALA A N 1
ATOM 733 C CA . ALA A 1 100 ? 14.509 10.102 -11.258 1.00 83.19 100 ALA A CA 1
ATOM 734 C C . ALA A 1 100 ? 13.157 9.367 -11.072 1.00 83.19 100 ALA A C 1
ATOM 736 O O . ALA A 1 100 ? 12.902 8.912 -9.955 1.00 83.19 100 ALA A O 1
ATOM 737 N N . PRO A 1 101 ? 12.318 9.158 -12.113 1.00 84.81 101 PRO A N 1
ATOM 738 C CA . PRO A 1 101 ? 11.058 8.425 -11.966 1.00 84.81 101 PRO A CA 1
ATOM 739 C C . PRO A 1 101 ? 11.241 6.984 -11.477 1.00 84.81 101 PRO A C 1
ATOM 741 O O . PRO A 1 101 ? 10.488 6.534 -10.618 1.00 84.81 101 PRO A O 1
ATOM 744 N N . TYR A 1 102 ? 12.270 6.280 -11.958 1.00 85.31 102 TYR A N 1
ATOM 745 C CA . TYR A 1 102 ? 12.573 4.919 -11.516 1.00 85.31 102 TYR A CA 1
ATOM 746 C C . TYR A 1 102 ? 12.910 4.876 -10.020 1.00 85.31 102 TYR A C 1
ATOM 748 O O . TYR A 1 102 ? 12.373 4.050 -9.277 1.00 85.31 102 TYR A O 1
ATOM 756 N N . ARG A 1 103 ? 13.751 5.812 -9.556 1.00 87.38 103 ARG A N 1
ATOM 757 C CA . ARG A 1 103 ? 14.147 5.912 -8.141 1.00 87.38 103 ARG A CA 1
ATOM 758 C C . ARG A 1 103 ? 12.950 6.223 -7.246 1.00 87.38 103 ARG A C 1
ATOM 760 O O . ARG A 1 103 ? 12.786 5.582 -6.214 1.00 87.38 103 ARG A O 1
ATOM 767 N N . ILE A 1 104 ? 12.099 7.161 -7.663 1.00 90.19 104 ILE A N 1
ATOM 768 C CA . ILE A 1 104 ? 10.891 7.549 -6.923 1.00 90.19 104 ILE A CA 1
ATOM 769 C C . ILE A 1 104 ? 9.905 6.379 -6.842 1.00 90.19 104 ILE A C 1
ATOM 771 O O . ILE A 1 104 ? 9.441 6.053 -5.753 1.00 90.19 104 ILE A O 1
ATOM 775 N N . GLY A 1 105 ? 9.611 5.719 -7.967 1.00 91.19 105 GLY A N 1
ATOM 776 C CA . GLY A 1 105 ? 8.694 4.577 -7.995 1.00 91.19 105 GLY A CA 1
ATOM 777 C C . GLY A 1 105 ? 9.179 3.433 -7.106 1.00 91.19 105 GLY A C 1
ATOM 778 O O . GLY A 1 105 ? 8.428 2.931 -6.274 1.00 91.19 105 GLY A O 1
ATOM 779 N N . THR A 1 106 ? 10.461 3.081 -7.219 1.00 90.88 106 THR A N 1
ATOM 780 C CA . THR A 1 106 ? 11.119 2.061 -6.385 1.00 90.88 106 THR A CA 1
ATOM 781 C C . THR A 1 106 ? 11.069 2.414 -4.899 1.00 90.88 106 THR A C 1
ATOM 783 O O . THR A 1 106 ? 10.683 1.580 -4.081 1.00 90.88 106 THR A O 1
ATOM 786 N N . PHE A 1 107 ? 11.401 3.657 -4.542 1.00 93.12 107 PHE A N 1
ATOM 787 C CA . PHE A 1 107 ? 11.335 4.135 -3.163 1.00 93.12 107 PHE A CA 1
ATOM 788 C C . PHE A 1 107 ? 9.917 4.022 -2.589 1.00 93.12 107 PHE A C 1
ATOM 790 O O . PHE A 1 107 ? 9.736 3.485 -1.499 1.00 93.12 107 PHE A O 1
ATOM 797 N N . LEU A 1 108 ? 8.905 4.468 -3.336 1.00 96.19 108 LEU A N 1
ATOM 798 C CA . LEU A 1 108 ? 7.507 4.413 -2.906 1.00 96.19 108 LEU A CA 1
ATOM 799 C C . LEU A 1 108 ? 7.004 2.975 -2.725 1.00 96.19 108 LEU A C 1
ATOM 801 O O . LEU A 1 108 ? 6.313 2.699 -1.744 1.00 96.19 108 LEU A O 1
ATOM 805 N N . LEU A 1 109 ? 7.383 2.050 -3.615 1.00 95.00 109 LEU A N 1
ATOM 806 C CA . LEU A 1 109 ? 7.053 0.629 -3.461 1.00 95.00 109 LEU A CA 1
ATOM 807 C C . LEU A 1 109 ? 7.720 0.016 -2.223 1.00 95.00 109 LEU A C 1
ATOM 809 O O . LEU A 1 109 ? 7.063 -0.714 -1.481 1.00 95.00 109 LEU A O 1
ATOM 813 N N . ALA A 1 110 ? 8.987 0.346 -1.961 1.00 94.75 110 ALA A N 1
ATOM 814 C CA . ALA A 1 110 ? 9.702 -0.126 -0.776 1.00 94.75 110 ALA A CA 1
ATOM 815 C C . ALA A 1 110 ? 9.081 0.417 0.523 1.00 94.75 110 ALA A C 1
ATOM 817 O O . ALA A 1 110 ? 8.793 -0.351 1.442 1.00 94.75 110 ALA A O 1
ATOM 818 N N . VAL A 1 111 ? 8.806 1.724 0.583 1.00 96.94 111 VAL A N 1
ATOM 819 C CA . VAL A 1 111 ? 8.126 2.359 1.724 1.00 96.94 111 VAL A CA 1
ATOM 820 C C . VAL A 1 111 ? 6.744 1.747 1.935 1.00 96.94 111 VAL A C 1
ATOM 822 O O . VAL A 1 111 ? 6.404 1.371 3.055 1.00 96.94 111 VAL A O 1
ATOM 825 N N . GLY A 1 112 ? 5.961 1.593 0.867 1.00 96.69 112 GLY A N 1
ATOM 826 C CA . GLY A 1 112 ? 4.646 0.965 0.920 1.00 96.69 112 GLY A CA 1
ATOM 827 C C . GLY A 1 112 ? 4.695 -0.462 1.472 1.00 96.69 112 GLY A C 1
ATOM 828 O O . GLY A 1 112 ? 3.923 -0.794 2.369 1.00 96.69 112 GLY A O 1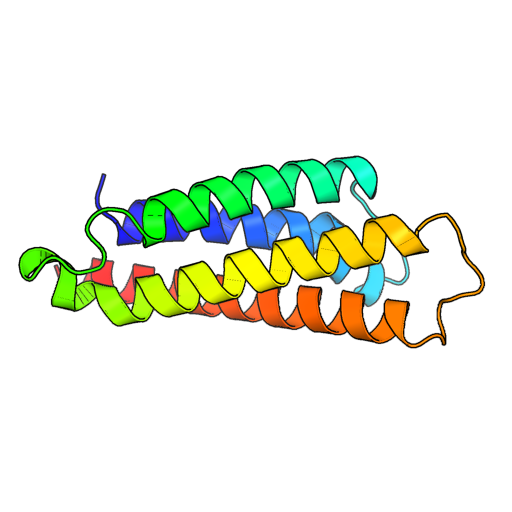
ATOM 829 N N . ALA A 1 113 ? 5.653 -1.277 1.019 1.00 97.00 113 ALA A N 1
ATOM 830 C CA . ALA A 1 113 ? 5.850 -2.635 1.522 1.00 97.00 113 ALA A CA 1
ATOM 831 C C . ALA A 1 113 ? 6.175 -2.661 3.025 1.00 97.00 113 ALA A C 1
ATOM 833 O O . ALA A 1 113 ? 5.572 -3.430 3.776 1.00 97.00 113 ALA A O 1
ATOM 834 N N . VAL A 1 114 ? 7.075 -1.786 3.481 1.00 97.50 114 VAL A N 1
ATOM 835 C CA . VAL A 1 114 ? 7.416 -1.649 4.905 1.00 97.50 114 VAL A CA 1
ATOM 836 C C . VAL A 1 114 ? 6.185 -1.243 5.722 1.00 97.50 114 VAL A C 1
ATOM 838 O O . VAL A 1 114 ? 5.895 -1.854 6.752 1.00 97.50 114 VAL A O 1
ATOM 841 N N . LEU A 1 115 ? 5.409 -0.266 5.249 1.00 97.50 115 LEU A N 1
ATOM 842 C CA . LEU A 1 115 ? 4.188 0.183 5.924 1.00 97.50 115 LEU A CA 1
ATOM 843 C C . LEU A 1 115 ? 3.104 -0.904 5.974 1.00 97.50 115 LEU A C 1
ATOM 845 O O . LEU A 1 115 ? 2.366 -0.966 6.962 1.00 97.50 115 LEU A O 1
ATOM 849 N N . CYS A 1 116 ? 3.035 -1.798 4.981 1.00 97.69 116 CYS A N 1
ATOM 850 C CA . CYS A 1 116 ? 2.181 -2.983 5.058 1.00 97.69 116 CYS A CA 1
ATOM 851 C C . CYS A 1 116 ? 2.601 -3.911 6.201 1.00 97.69 116 CYS A C 1
ATOM 853 O O . CYS A 1 116 ? 1.751 -4.314 6.997 1.00 97.69 116 CYS A O 1
ATOM 855 N N . VAL A 1 117 ? 3.900 -4.197 6.343 1.00 97.31 117 VAL A N 1
ATOM 856 C CA . VAL A 1 117 ? 4.422 -5.032 7.441 1.00 97.31 117 VAL A CA 1
ATOM 857 C C . VAL A 1 117 ? 4.116 -4.404 8.802 1.00 97.31 117 VAL A C 1
ATOM 859 O O . VAL A 1 117 ? 3.600 -5.087 9.689 1.00 97.31 117 VAL A O 1
ATOM 862 N N . PHE A 1 118 ? 4.347 -3.098 8.964 1.00 97.06 118 PHE A N 1
ATOM 863 C CA . PHE A 1 118 ? 4.000 -2.389 10.201 1.00 97.06 118 PHE A CA 1
ATOM 864 C C . PHE A 1 118 ? 2.497 -2.425 10.492 1.00 97.06 118 PHE A C 1
ATOM 866 O O . PHE A 1 118 ? 2.097 -2.691 11.626 1.00 97.06 118 PHE A O 1
ATOM 873 N N . SER A 1 119 ? 1.656 -2.208 9.479 1.00 96.94 119 SER A N 1
ATOM 874 C CA . SER A 1 119 ? 0.198 -2.268 9.631 1.00 96.94 119 SER A CA 1
ATOM 875 C C . SER A 1 119 ? -0.260 -3.657 10.078 1.00 96.94 119 SER A C 1
ATOM 877 O O . SER A 1 119 ? -1.082 -3.770 10.988 1.00 96.94 119 SER A O 1
ATOM 879 N N . ILE A 1 120 ? 0.314 -4.720 9.506 1.00 96.19 120 ILE A N 1
ATOM 880 C CA . ILE A 1 120 ? 0.055 -6.105 9.920 1.00 96.19 120 ILE A CA 1
ATOM 881 C C . ILE A 1 120 ? 0.494 -6.322 11.371 1.00 96.19 120 ILE A C 1
ATOM 883 O O . ILE A 1 120 ? -0.303 -6.806 12.175 1.00 96.19 120 ILE A O 1
ATOM 887 N N . ALA A 1 121 ? 1.721 -5.938 11.727 1.00 95.06 121 ALA A N 1
ATOM 888 C CA . ALA A 1 121 ? 2.265 -6.130 13.069 1.00 95.06 121 ALA A CA 1
ATOM 889 C C . ALA A 1 121 ? 1.410 -5.431 14.140 1.00 95.06 121 ALA A C 1
ATOM 891 O O . ALA A 1 121 ? 0.989 -6.061 15.111 1.00 95.06 121 ALA A O 1
ATOM 892 N N . ILE A 1 122 ? 1.072 -4.156 13.929 1.00 93.31 122 ILE A N 1
ATOM 893 C CA . ILE A 1 122 ? 0.222 -3.379 14.841 1.00 93.31 122 ILE A CA 1
ATOM 894 C C . ILE A 1 122 ? -1.178 -4.005 14.941 1.00 93.31 122 ILE A C 1
ATOM 896 O O . ILE A 1 122 ? -1.723 -4.148 16.040 1.00 93.31 122 ILE A O 1
ATOM 900 N N . ALA A 1 123 ? -1.761 -4.420 13.813 1.00 93.00 123 ALA A N 1
ATOM 901 C CA . ALA A 1 123 ? -3.071 -5.064 13.791 1.00 93.00 123 ALA A CA 1
ATOM 902 C C . ALA A 1 123 ? -3.096 -6.387 14.578 1.00 93.00 123 ALA A C 1
ATOM 904 O O . ALA A 1 123 ? -4.056 -6.648 15.309 1.00 93.00 123 ALA A O 1
ATOM 905 N N . LEU A 1 124 ? -2.039 -7.197 14.477 1.00 91.56 124 LEU A N 1
ATOM 906 C CA . LEU A 1 124 ? -1.896 -8.440 15.239 1.00 91.56 124 LEU A CA 1
ATOM 907 C C . LEU A 1 124 ? -1.746 -8.175 16.741 1.00 91.56 124 LEU A C 1
ATOM 909 O O . LEU A 1 124 ? -2.360 -8.882 17.542 1.00 91.56 124 LEU A O 1
ATOM 913 N N . THR A 1 125 ? -1.017 -7.129 17.128 1.00 89.62 125 THR A N 1
ATOM 914 C CA . THR A 1 125 ? -0.898 -6.716 18.534 1.00 89.62 125 THR A CA 1
ATOM 915 C C . THR A 1 125 ? -2.251 -6.298 19.110 1.00 89.62 125 THR A C 1
ATOM 917 O O . TH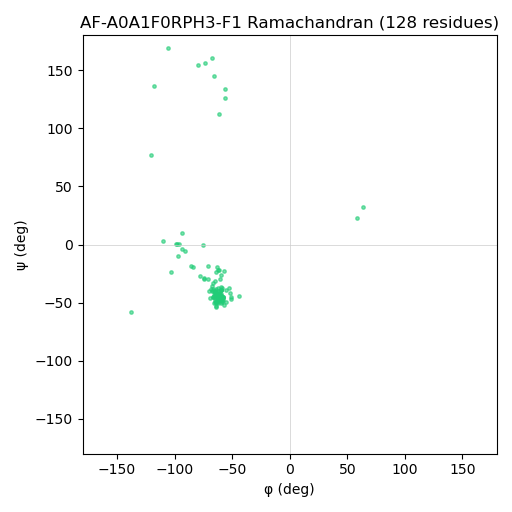R A 1 125 ? -2.636 -6.778 20.173 1.00 89.62 125 THR A O 1
ATOM 920 N N . HIS A 1 126 ? -3.045 -5.504 18.382 1.00 84.25 126 HIS A N 1
ATOM 921 C CA . HIS A 1 126 ? -4.408 -5.149 18.810 1.00 84.25 126 HIS A CA 1
ATOM 922 C C . HIS A 1 126 ? -5.332 -6.356 18.991 1.00 84.25 126 HIS A C 1
ATOM 924 O O . HIS A 1 126 ? -6.296 -6.282 19.752 1.00 84.25 126 HIS A O 1
ATOM 930 N N . ARG A 1 127 ? -5.059 -7.449 18.276 1.00 74.38 127 ARG A N 1
ATOM 931 C CA . ARG A 1 127 ? -5.835 -8.687 18.338 1.00 74.38 127 ARG A CA 1
ATOM 932 C C . ARG A 1 127 ? -5.518 -9.538 19.564 1.00 74.38 127 ARG A C 1
ATOM 934 O O . ARG A 1 127 ? -6.379 -10.296 19.969 1.00 74.38 127 ARG A O 1
ATOM 941 N N . ARG A 1 128 ? -4.305 -9.437 20.115 1.00 68.12 128 ARG A N 1
ATOM 942 C CA . ARG A 1 128 ? -3.872 -10.196 21.305 1.00 68.12 128 ARG A CA 1
ATOM 943 C C . ARG A 1 128 ? -4.290 -9.546 22.625 1.00 68.12 128 ARG A C 1
ATOM 945 O O . ARG A 1 128 ? -4.274 -10.205 23.652 1.00 68.12 128 ARG A O 1
ATOM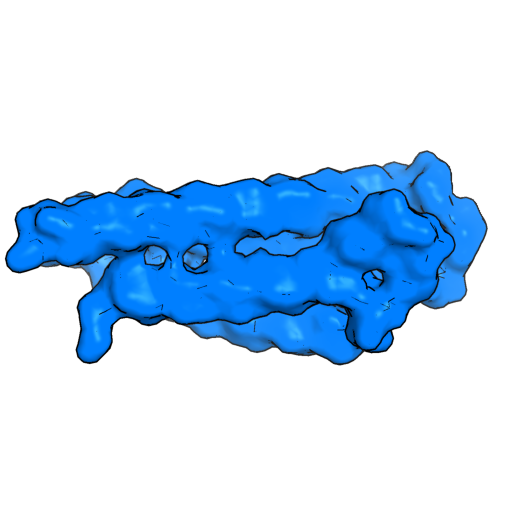 952 N N . VAL A 1 129 ? -4.612 -8.253 22.596 1.00 60.94 129 VAL A N 1
ATOM 953 C CA . VAL A 1 129 ? -4.970 -7.450 23.781 1.00 60.94 129 VAL A CA 1
ATOM 954 C C . VAL A 1 129 ? -6.489 -7.457 24.051 1.00 60.94 129 VAL A C 1
ATOM 956 O O . VAL A 1 129 ? -6.937 -6.906 25.051 1.00 60.94 129 VAL A O 1
ATOM 959 N N . ARG A 1 130 ? -7.294 -8.064 23.171 1.00 54.38 130 ARG A N 1
ATOM 960 C CA . ARG A 1 130 ? -8.750 -8.222 23.314 1.00 54.38 130 ARG A CA 1
ATOM 961 C C . ARG A 1 130 ? -9.121 -9.692 23.310 1.00 54.38 130 ARG A C 1
ATOM 963 O O . ARG A 1 130 ? -10.122 -10.009 23.979 1.00 54.38 130 ARG A O 1
#

Solvent-accessible surface area (backbone atoms only — not comparable to full-atom values): 6643 Å² total; per-residue (Å²): 134,57,68,44,62,52,47,30,52,51,28,48,52,49,34,48,48,48,34,48,36,44,50,51,15,65,76,70,74,48,72,53,78,37,59,65,74,57,45,33,53,53,36,41,53,51,20,50,53,37,40,51,61,30,55,61,61,47,84,42,78,92,35,58,93,46,39,67,54,26,54,46,38,31,51,18,24,50,28,34,34,52,10,36,57,40,40,68,73,41,74,86,46,76,88,37,77,85,36,70,63,46,53,50,16,52,49,25,39,52,52,13,42,52,32,20,53,51,34,30,54,54,22,53,53,62,60,73,78,106

Nearest PDB structures (foldseek):
  8xma-assembly1_B  TM=4.467E-01  e=5.238E-01  Homo sapiens
  8jcy-assembly1_3  TM=4.805E-01  e=3.084E+00  Homo sapiens

Secondary structu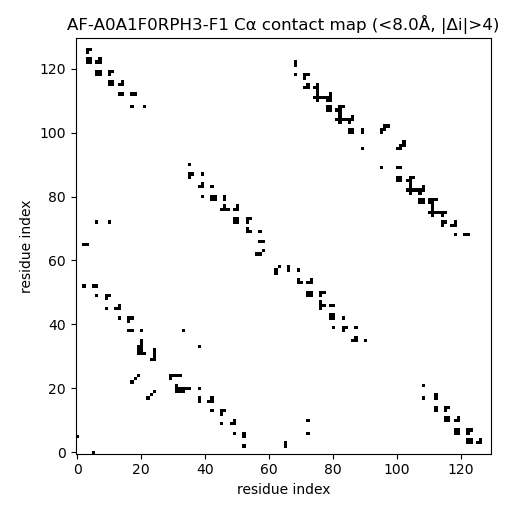re (DSSP, 8-state):
--HHHHHHHHHHHHHHHHIIIIIHHHHHT---SS-HHHHHHHHHHHHHHHHHHHHTTTTSGGGGGGHHHHHHHHHHHHHHHHHHHHHHHHTT-GGGTTSHHHHHHHHHHHHHHHHHHHHHHHHHHHHH--

Radius of gyration: 15.43 Å; Cα contacts (8 Å, |Δi|>4): 165; chains: 1; bounding box: 34×23×45 Å